Protein AF-A0A150QU60-F1 (afdb_monomer_lite)

Structure (mmCIF, N/CA/C/O backbone):
data_AF-A0A150QU60-F1
#
_entry.id   AF-A0A150QU60-F1
#
loop_
_atom_site.group_PDB
_atom_site.id
_atom_site.type_symbol
_atom_site.label_atom_id
_atom_site.label_alt_id
_atom_site.label_comp_id
_atom_site.label_asym_id
_atom_site.label_entity_id
_atom_site.label_seq_id
_atom_site.pdbx_PDB_ins_code
_atom_site.Cartn_x
_atom_site.Cartn_y
_atom_site.Cartn_z
_atom_site.occupancy
_atom_site.B_iso_or_equiv
_atom_site.auth_seq_id
_atom_site.auth_comp_id
_atom_site.auth_asym_id
_atom_site.auth_atom_id
_atom_site.pdbx_PDB_model_num
ATOM 1 N N . MET A 1 1 ? 24.282 68.460 -21.755 1.00 49.22 1 MET A N 1
ATOM 2 C CA . MET A 1 1 ? 23.067 67.804 -22.288 1.00 49.22 1 MET A CA 1
ATOM 3 C C . MET A 1 1 ? 23.494 66.932 -23.462 1.00 49.22 1 MET A C 1
ATOM 5 O O . MET A 1 1 ? 24.139 67.491 -24.337 1.00 49.22 1 MET A O 1
ATOM 9 N N . ALA A 1 2 ? 23.202 65.621 -23.405 1.00 44.28 2 ALA A N 1
ATOM 10 C CA . ALA A 1 2 ? 23.367 64.533 -24.405 1.00 44.28 2 ALA A CA 1
ATOM 11 C C . ALA A 1 2 ? 23.928 63.288 -23.673 1.00 44.28 2 ALA A C 1
ATOM 13 O O . ALA A 1 2 ? 25.090 63.296 -23.290 1.00 44.28 2 ALA A O 1
ATOM 14 N N . ASN A 1 3 ? 23.118 62.391 -23.112 1.00 40.31 3 ASN A N 1
ATOM 15 C CA . ASN A 1 3 ? 22.234 61.345 -23.658 1.00 40.31 3 ASN A CA 1
ATOM 16 C C . ASN A 1 3 ? 22.879 59.939 -23.625 1.00 40.31 3 ASN A C 1
ATOM 18 O O . ASN A 1 3 ? 23.836 59.681 -24.340 1.00 40.31 3 ASN A O 1
ATOM 22 N N . GLU A 1 4 ? 22.293 59.091 -22.768 1.00 49.12 4 GLU A N 1
ATOM 23 C CA . GLU A 1 4 ? 22.128 57.625 -22.816 1.00 49.12 4 GLU A CA 1
ATOM 24 C C . GLU A 1 4 ? 23.298 56.696 -23.199 1.00 49.12 4 GLU A C 1
ATOM 26 O O . GLU A 1 4 ? 23.707 56.640 -24.350 1.00 49.12 4 GLU A O 1
ATOM 31 N N . GLN A 1 5 ? 23.661 55.785 -22.279 1.00 50.34 5 GLN A N 1
ATOM 32 C CA . GLN A 1 5 ? 23.646 54.341 -22.567 1.00 50.34 5 GLN A CA 1
ATOM 33 C C . GLN A 1 5 ? 23.684 53.469 -21.295 1.00 50.34 5 GLN A C 1
ATOM 35 O O . GLN A 1 5 ? 24.647 53.404 -20.539 1.00 50.34 5 GLN A O 1
ATOM 40 N N . LYS A 1 6 ? 22.550 52.795 -21.113 1.00 54.84 6 LYS A N 1
ATOM 41 C CA . LYS A 1 6 ? 22.227 51.602 -20.324 1.00 54.84 6 LYS A CA 1
ATOM 42 C C . LYS A 1 6 ? 23.388 50.598 -20.190 1.00 54.84 6 LYS A C 1
ATOM 44 O O . LYS A 1 6 ? 23.980 50.240 -21.202 1.00 54.84 6 LYS A O 1
ATOM 49 N N . GLN A 1 7 ? 23.577 50.025 -18.997 1.00 45.94 7 GLN A N 1
ATOM 50 C CA . GLN A 1 7 ? 23.974 48.618 -18.815 1.00 45.94 7 GLN A CA 1
ATOM 51 C C . GLN A 1 7 ? 23.768 48.183 -17.356 1.00 45.94 7 GLN A C 1
ATOM 53 O O . GLN A 1 7 ? 24.454 48.634 -16.445 1.00 45.94 7 GLN A O 1
ATOM 58 N N . GLY A 1 8 ? 22.764 47.328 -17.144 1.00 44.59 8 GLY A N 1
ATOM 59 C CA . GLY A 1 8 ? 22.546 46.641 -15.879 1.00 44.59 8 GLY A CA 1
ATOM 60 C C . GLY A 1 8 ? 23.535 45.490 -15.731 1.00 44.59 8 GLY A C 1
ATOM 61 O O . GLY A 1 8 ? 23.692 44.689 -16.648 1.00 44.59 8 GLY A O 1
ATOM 62 N N . ALA A 1 9 ? 24.167 45.399 -14.566 1.00 46.81 9 ALA A N 1
ATOM 63 C CA . ALA A 1 9 ? 24.944 44.243 -14.138 1.00 46.81 9 ALA A CA 1
ATOM 64 C C . ALA A 1 9 ? 24.203 43.583 -12.970 1.00 46.81 9 ALA A C 1
ATOM 66 O O . ALA A 1 9 ? 24.501 43.804 -11.801 1.00 46.81 9 ALA A O 1
ATOM 67 N N . GLY A 1 10 ? 23.164 42.826 -13.313 1.00 48.66 10 GLY A N 1
ATOM 68 C CA . GLY A 1 10 ? 22.400 41.989 -12.396 1.00 48.66 10 GLY A CA 1
ATOM 69 C C . GLY A 1 10 ? 22.269 40.598 -12.998 1.00 48.66 10 GLY A C 1
ATOM 70 O O . GLY A 1 10 ? 21.231 40.273 -13.552 1.00 48.66 10 GLY A O 1
ATOM 71 N N . THR A 1 11 ? 23.342 39.813 -12.948 1.00 44.06 11 THR A N 1
ATOM 72 C CA . THR A 1 11 ? 23.409 38.400 -13.370 1.00 44.06 11 THR A CA 1
ATOM 73 C C . THR A 1 11 ? 24.782 37.896 -12.914 1.00 44.06 11 THR A C 1
ATOM 75 O O . THR A 1 11 ? 25.770 38.555 -13.201 1.00 44.06 11 THR A O 1
ATOM 78 N N . GLN A 1 12 ? 24.974 36.801 -12.186 1.00 52.47 12 GLN A N 1
ATOM 79 C CA . GLN A 1 12 ? 24.166 35.605 -11.990 1.00 52.47 12 GLN A CA 1
ATOM 80 C C . GLN A 1 12 ? 24.559 34.981 -10.646 1.00 52.47 12 GLN A C 1
ATOM 82 O O . GLN A 1 12 ? 25.727 34.668 -10.422 1.00 52.47 12 GLN A O 1
ATOM 87 N N . GLY A 1 13 ? 23.572 34.740 -9.782 1.00 46.16 13 GLY A N 1
ATOM 88 C CA . GLY A 1 13 ? 23.679 33.672 -8.798 1.00 46.16 13 GLY A CA 1
ATOM 89 C C . GLY A 1 13 ? 23.766 32.356 -9.561 1.00 46.16 13 GLY A C 1
ATOM 90 O O . GLY A 1 13 ? 22.836 31.982 -10.274 1.00 46.16 13 GLY A O 1
ATOM 91 N N . GLN A 1 14 ? 24.905 31.683 -9.459 1.00 54.31 14 GLN A N 1
ATOM 92 C CA . GLN A 1 14 ? 25.109 30.364 -10.031 1.00 54.31 14 GLN A CA 1
ATOM 93 C C . GLN A 1 14 ? 24.375 29.343 -9.151 1.00 54.31 14 GLN A C 1
ATOM 95 O O . GLN A 1 14 ? 24.970 28.652 -8.332 1.00 54.31 14 GLN A O 1
ATOM 100 N N . GLN A 1 15 ? 23.049 29.275 -9.289 1.00 54.09 15 GLN A N 1
ATOM 101 C CA . GLN A 1 15 ? 22.296 28.091 -8.887 1.00 54.09 15 GLN A CA 1
ATOM 102 C C . GLN A 1 15 ? 22.599 27.010 -9.921 1.00 54.09 15 GLN A C 1
ATOM 104 O O . GLN A 1 15 ? 21.942 26.897 -10.956 1.00 54.09 15 GLN A O 1
ATOM 109 N N . GLY A 1 16 ? 23.660 26.250 -9.644 1.00 48.31 16 GLY A N 1
ATOM 110 C CA . GLY A 1 16 ? 23.913 24.960 -10.263 1.00 48.31 16 GLY A CA 1
ATOM 111 C C . GLY A 1 16 ? 22.716 24.062 -9.988 1.00 48.31 16 GLY A C 1
ATOM 112 O O . GLY A 1 16 ? 22.588 23.478 -8.916 1.00 48.31 16 GLY A O 1
ATOM 113 N N . ARG A 1 17 ? 21.809 24.050 -10.962 1.00 52.84 17 ARG A N 1
ATOM 114 C CA . ARG A 1 17 ? 20.717 23.108 -11.161 1.00 52.84 17 ARG A CA 1
ATOM 115 C C . ARG A 1 17 ? 21.171 21.728 -10.697 1.00 52.84 17 ARG A C 1
ATOM 117 O O . ARG A 1 17 ? 22.103 21.168 -11.265 1.00 52.84 17 ARG A O 1
ATOM 124 N N . SER A 1 18 ? 20.524 21.201 -9.663 1.00 52.47 18 SER A N 1
ATOM 125 C CA . SER A 1 18 ? 20.649 19.796 -9.308 1.00 52.47 18 SER A CA 1
ATOM 126 C C . SER A 1 18 ? 20.223 18.990 -10.532 1.00 52.47 18 SER A C 1
ATOM 128 O O . SER A 1 18 ? 19.036 18.903 -10.848 1.00 52.47 18 SER A O 1
ATOM 130 N N . GLU A 1 19 ? 21.201 18.474 -11.270 1.00 52.56 19 GLU A N 1
ATOM 131 C CA . GLU A 1 19 ? 21.010 17.434 -12.270 1.00 52.56 19 GLU A CA 1
ATOM 132 C C . GLU A 1 19 ? 20.431 16.244 -11.507 1.00 52.56 19 GLU A C 1
ATOM 134 O O . GLU A 1 19 ? 21.147 15.493 -10.843 1.00 52.56 19 GLU A O 1
ATOM 139 N N . SER A 1 20 ? 19.102 16.133 -11.494 1.00 51.25 20 SER A N 1
ATOM 140 C CA . SER A 1 20 ? 18.438 14.958 -10.958 1.00 51.25 20 SER A CA 1
ATOM 141 C C . SER A 1 20 ? 18.803 13.814 -11.895 1.00 51.25 20 SER A C 1
ATOM 143 O O . SER A 1 20 ? 18.209 13.644 -12.957 1.00 51.25 20 SER A O 1
ATOM 145 N N . SER A 1 21 ? 19.857 13.093 -11.520 1.00 52.50 21 SER A N 1
ATOM 146 C CA . SER A 1 21 ? 20.341 11.850 -12.115 1.00 52.5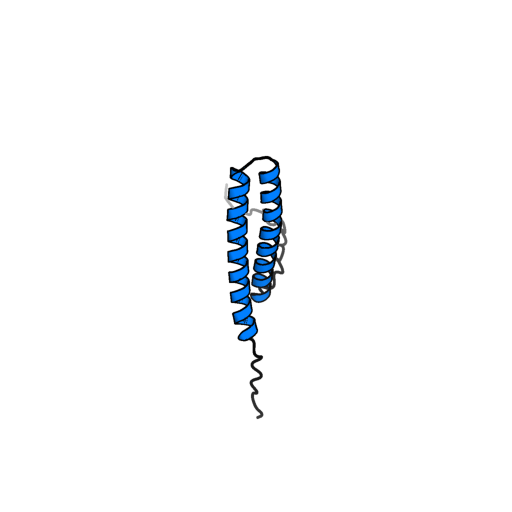0 21 SER A CA 1
ATOM 147 C C . SER A 1 21 ? 19.302 10.739 -11.908 1.00 52.50 21 SER A C 1
ATOM 149 O O . SER A 1 21 ? 19.571 9.704 -11.301 1.00 52.50 21 SER A O 1
ATOM 151 N N . VAL A 1 22 ? 18.077 10.954 -12.375 1.00 63.03 22 VAL A N 1
ATOM 152 C CA . VAL A 1 22 ? 17.085 9.898 -12.509 1.00 63.03 22 VAL A CA 1
ATOM 153 C C . VAL A 1 22 ? 17.271 9.374 -13.916 1.00 63.03 22 VAL A C 1
ATOM 155 O O . VAL A 1 22 ? 16.770 9.955 -14.876 1.00 63.03 22 VAL A O 1
ATOM 158 N N . VAL A 1 23 ? 18.046 8.298 -14.049 1.00 62.22 23 VAL A N 1
ATOM 159 C CA . VAL A 1 23 ? 18.043 7.517 -15.286 1.00 62.22 23 VAL A CA 1
ATOM 160 C C . VAL A 1 23 ? 16.598 7.042 -15.476 1.00 62.22 23 VAL A C 1
ATOM 162 O O . VAL A 1 23 ? 16.088 6.333 -14.607 1.00 62.22 23 VAL A O 1
ATOM 165 N N . PRO A 1 24 ? 15.892 7.466 -16.539 1.00 71.19 24 PRO A N 1
ATOM 166 C CA . PRO A 1 24 ? 14.497 7.104 -16.716 1.00 71.19 24 PRO A CA 1
ATOM 167 C C . PRO A 1 24 ? 14.408 5.631 -17.125 1.00 71.19 24 PRO A C 1
ATOM 169 O O . PRO A 1 24 ? 14.469 5.297 -18.307 1.00 71.19 24 PRO A O 1
ATOM 172 N N . ASP A 1 25 ? 14.248 4.750 -16.142 1.00 86.31 25 ASP A N 1
ATOM 173 C CA . ASP A 1 25 ? 14.039 3.319 -16.343 1.00 86.31 25 ASP A CA 1
ATOM 174 C C . ASP A 1 25 ? 12.571 2.967 -16.061 1.00 86.31 25 ASP A C 1
ATOM 176 O O . ASP A 1 25 ? 12.037 3.175 -14.971 1.00 86.31 25 ASP A O 1
ATOM 180 N N . LYS A 1 26 ? 11.880 2.474 -17.093 1.00 86.94 26 LYS A N 1
ATOM 181 C CA . LYS A 1 26 ? 10.438 2.194 -17.041 1.00 86.94 26 LYS A CA 1
ATOM 182 C C . LYS A 1 26 ? 10.114 0.993 -16.153 1.00 86.94 26 LYS A C 1
ATOM 184 O O . LYS A 1 26 ? 9.035 0.977 -15.560 1.00 86.94 26 LYS A O 1
ATOM 189 N N . ASP A 1 27 ? 11.013 0.018 -16.086 1.00 89.06 27 ASP A N 1
ATOM 190 C CA . ASP A 1 27 ? 10.838 -1.180 -15.272 1.00 89.06 27 ASP A CA 1
ATOM 191 C C . ASP A 1 27 ? 11.114 -0.839 -13.811 1.00 89.06 27 ASP A C 1
ATOM 193 O O . ASP A 1 27 ? 10.284 -1.137 -12.952 1.00 89.06 27 ASP A O 1
ATOM 197 N N . TYR A 1 28 ? 12.186 -0.087 -13.547 1.00 91.38 28 TYR A N 1
ATOM 198 C CA . TYR A 1 28 ? 12.451 0.504 -12.236 1.00 91.38 28 TYR A CA 1
ATOM 199 C C . TYR A 1 28 ? 11.254 1.319 -11.739 1.00 91.38 28 TYR A C 1
ATOM 201 O O . TYR A 1 28 ? 10.765 1.086 -10.638 1.00 91.38 28 TYR A O 1
ATOM 209 N N . ASN A 1 29 ? 10.718 2.223 -12.565 1.00 92.12 29 ASN A N 1
ATOM 210 C CA . ASN A 1 29 ? 9.576 3.056 -12.186 1.00 92.12 29 ASN A CA 1
ATOM 211 C C . ASN A 1 29 ? 8.346 2.218 -11.803 1.00 92.12 29 ASN A C 1
ATOM 213 O O . ASN A 1 29 ? 7.644 2.552 -10.850 1.00 92.12 29 ASN A O 1
ATOM 217 N N . LEU A 1 30 ? 8.080 1.120 -12.515 1.00 94.12 30 LEU A N 1
ATOM 218 C CA . LEU A 1 30 ? 6.959 0.234 -12.198 1.00 94.12 30 LEU A CA 1
ATOM 219 C C . LEU A 1 30 ? 7.198 -0.607 -10.945 1.00 94.12 30 LEU A C 1
ATOM 221 O O . LEU A 1 30 ? 6.255 -0.817 -10.183 1.00 94.12 30 LEU A O 1
ATOM 225 N N . VAL A 1 31 ? 8.431 -1.063 -10.713 1.00 95.00 31 VAL A N 1
ATOM 226 C CA . VAL A 1 31 ? 8.810 -1.736 -9.463 1.00 95.00 31 VAL A CA 1
ATOM 227 C C . VAL A 1 31 ? 8.651 -0.781 -8.283 1.00 95.00 31 VAL A C 1
ATOM 229 O O . VAL A 1 31 ? 8.076 -1.171 -7.270 1.00 95.00 31 VAL A O 1
ATOM 232 N N . SER A 1 32 ? 9.065 0.478 -8.429 1.00 95.81 32 SER A N 1
ATOM 233 C CA . SER A 1 32 ? 8.893 1.507 -7.400 1.00 95.81 32 SER A CA 1
ATOM 234 C C . SER A 1 32 ? 7.417 1.762 -7.092 1.00 95.81 32 SER A C 1
ATOM 236 O O . SER A 1 32 ? 7.034 1.781 -5.925 1.00 95.81 32 SER A O 1
ATOM 238 N N . VAL A 1 33 ? 6.560 1.881 -8.114 1.00 96.88 33 VAL A N 1
ATOM 239 C CA . VAL A 1 33 ? 5.104 2.017 -7.914 1.00 96.88 33 VAL A CA 1
ATOM 240 C C . VAL A 1 33 ? 4.526 0.795 -7.197 1.00 96.88 33 VAL A C 1
ATOM 242 O O . VAL A 1 33 ? 3.780 0.959 -6.235 1.00 96.88 33 VAL A O 1
ATOM 245 N N . LEU A 1 34 ? 4.883 -0.420 -7.626 1.00 97.62 34 LEU A N 1
ATOM 246 C CA . LEU A 1 34 ? 4.433 -1.656 -6.979 1.00 97.62 34 LEU A CA 1
ATOM 247 C C . LEU A 1 34 ? 4.848 -1.702 -5.502 1.00 97.62 34 LEU A C 1
ATOM 249 O O . LEU A 1 34 ? 4.027 -2.020 -4.644 1.00 97.62 34 LEU A O 1
ATOM 253 N N . TYR A 1 35 ? 6.106 -1.372 -5.212 1.00 97.50 35 TYR A N 1
ATOM 254 C CA . TYR A 1 35 ? 6.643 -1.346 -3.857 1.00 97.50 35 TYR A CA 1
ATOM 255 C C . TYR A 1 35 ? 5.879 -0.362 -2.966 1.00 97.50 35 TYR A C 1
ATOM 257 O O . TYR A 1 35 ? 5.391 -0.747 -1.904 1.00 97.50 35 TYR A O 1
ATOM 265 N N . HIS A 1 36 ? 5.729 0.890 -3.409 1.00 98.06 36 HIS A N 1
ATOM 266 C CA . HIS A 1 36 ? 5.049 1.916 -2.621 1.00 98.06 36 HIS A CA 1
ATOM 267 C C . HIS A 1 36 ? 3.575 1.592 -2.388 1.00 98.06 36 HIS A C 1
ATOM 269 O O . HIS A 1 36 ? 3.091 1.814 -1.280 1.00 98.06 36 HIS A O 1
ATOM 275 N N . ALA A 1 37 ? 2.897 1.005 -3.375 1.00 98.12 37 ALA A N 1
ATOM 276 C CA . ALA A 1 37 ? 1.506 0.607 -3.221 1.00 98.12 37 ALA A CA 1
ATOM 277 C C . ALA A 1 37 ? 1.336 -0.503 -2.173 1.00 98.12 37 ALA A C 1
ATOM 279 O O . ALA A 1 37 ? 0.495 -0.414 -1.278 1.00 98.12 37 ALA A O 1
ATOM 280 N N . LEU A 1 38 ? 2.187 -1.534 -2.209 1.00 98.38 38 LEU A N 1
ATOM 281 C CA . LEU A 1 38 ? 2.153 -2.603 -1.207 1.00 98.38 38 LEU A CA 1
ATOM 282 C C . LEU A 1 38 ? 2.516 -2.095 0.196 1.00 98.38 38 LEU A C 1
ATOM 284 O O . LEU A 1 38 ? 1.836 -2.444 1.161 1.00 98.38 38 LEU A O 1
ATOM 288 N N . GLN A 1 39 ? 3.526 -1.227 0.304 1.00 98.44 39 GLN A N 1
ATOM 289 C CA . GLN A 1 39 ? 3.912 -0.601 1.572 1.00 98.44 39 GLN A CA 1
ATOM 290 C C . GLN A 1 39 ? 2.778 0.276 2.137 1.00 98.44 39 GLN A C 1
ATOM 292 O O . GLN A 1 39 ? 2.510 0.257 3.341 1.00 98.44 39 GLN A O 1
ATOM 297 N N . GLY A 1 40 ? 2.087 1.028 1.274 1.00 98.12 40 GLY A N 1
ATOM 298 C CA . GLY A 1 40 ? 0.906 1.811 1.635 1.00 98.12 40 GLY A CA 1
ATOM 299 C C . GLY A 1 40 ? -0.221 0.919 2.151 1.00 98.12 40 GLY A C 1
ATOM 300 O O . GLY A 1 40 ? -0.723 1.138 3.250 1.00 98.12 40 GLY A O 1
ATOM 301 N N . ALA A 1 41 ? -0.553 -0.152 1.425 1.00 98.31 41 ALA A N 1
ATOM 302 C CA . ALA A 1 41 ? -1.598 -1.096 1.820 1.00 98.31 41 ALA A CA 1
ATOM 303 C C . ALA A 1 41 ? -1.327 -1.793 3.169 1.00 98.31 41 ALA A C 1
ATOM 305 O O . ALA A 1 41 ? -2.268 -2.059 3.925 1.00 98.31 41 ALA A O 1
ATOM 306 N N . GLU A 1 42 ? -0.064 -2.099 3.478 1.00 98.19 42 GLU A N 1
ATOM 307 C CA . GLU A 1 42 ? 0.353 -2.617 4.787 1.00 98.19 42 GLU A CA 1
ATOM 308 C C . GLU A 1 42 ? 0.178 -1.559 5.882 1.00 98.19 42 GLU A C 1
ATOM 310 O O . GLU A 1 42 ? -0.467 -1.814 6.899 1.00 98.19 42 GLU A O 1
ATOM 315 N N . THR A 1 43 ? 0.660 -0.341 5.633 1.00 98.38 43 THR A N 1
ATOM 316 C CA . THR A 1 43 ? 0.542 0.787 6.568 1.00 98.38 43 THR A CA 1
ATOM 317 C C . THR A 1 43 ? -0.922 1.099 6.892 1.00 98.38 43 THR A C 1
ATOM 319 O O . THR A 1 43 ? -1.301 1.239 8.054 1.00 98.38 43 THR A O 1
ATOM 322 N N . TYR A 1 44 ? -1.785 1.145 5.879 1.00 98.31 44 TYR A N 1
ATOM 323 C CA . TYR A 1 44 ? -3.205 1.438 6.063 1.00 98.31 44 TYR A CA 1
ATOM 324 C C . TYR A 1 44 ? -3.945 0.310 6.780 1.00 98.31 44 TYR A C 1
ATOM 326 O O . TYR A 1 44 ? -4.908 0.580 7.492 1.00 98.31 44 TYR A O 1
ATOM 334 N N . ALA A 1 45 ? -3.484 -0.943 6.680 1.00 98.06 45 ALA A N 1
ATOM 335 C CA . ALA A 1 45 ? -4.041 -2.030 7.483 1.00 98.06 45 ALA A CA 1
ATOM 336 C C . ALA A 1 45 ? -3.848 -1.776 8.986 1.00 98.06 45 ALA A C 1
ATOM 338 O O . ALA A 1 45 ? -4.771 -2.012 9.767 1.00 98.06 45 ALA A O 1
ATOM 339 N N . GLN A 1 46 ? -2.687 -1.245 9.381 1.00 98.38 46 GLN A N 1
ATOM 340 C CA . GLN A 1 46 ? -2.428 -0.853 10.765 1.00 98.38 46 GLN A CA 1
ATOM 341 C C . GLN A 1 46 ? -3.354 0.292 11.197 1.00 98.38 46 GLN A C 1
ATOM 343 O O . GLN A 1 46 ? -3.955 0.232 12.268 1.00 98.38 46 GLN A O 1
ATOM 348 N N . TYR A 1 47 ? -3.551 1.294 10.336 1.00 98.44 47 TYR A N 1
ATOM 349 C CA . TYR A 1 47 ? -4.438 2.423 10.638 1.00 98.44 47 TYR A CA 1
ATOM 350 C C . TYR A 1 47 ? -5.905 2.004 10.774 1.00 98.44 47 TYR A C 1
ATOM 352 O O . TYR A 1 47 ? -6.593 2.495 11.667 1.00 98.44 47 TYR A O 1
ATOM 360 N N . VAL A 1 48 ? -6.375 1.047 9.964 1.00 98.50 48 VAL A N 1
ATOM 361 C CA . VAL A 1 48 ? -7.704 0.435 10.138 1.00 98.50 48 VAL A CA 1
ATOM 362 C C . VAL A 1 48 ? -7.828 -0.192 11.527 1.00 98.50 48 VAL A C 1
ATOM 364 O O . VAL A 1 48 ? -8.812 0.058 12.222 1.00 98.50 48 VAL A O 1
ATOM 367 N N . GLN A 1 49 ? -6.838 -0.984 11.952 1.00 98.38 49 GLN A N 1
ATOM 368 C CA . GLN A 1 49 ? -6.865 -1.623 13.272 1.00 98.38 49 GLN A CA 1
ATOM 369 C C . GLN A 1 49 ? -6.884 -0.594 14.403 1.00 98.38 49 GLN A C 1
ATOM 371 O O . GLN A 1 49 ? -7.601 -0.771 15.388 1.00 98.38 49 GLN A O 1
ATOM 376 N N . ASP A 1 50 ? -6.110 0.479 14.279 1.00 98.50 50 ASP A N 1
ATOM 377 C CA . ASP A 1 50 ? -6.027 1.498 15.320 1.00 98.50 50 ASP A CA 1
ATOM 378 C C . ASP A 1 50 ? -7.295 2.360 15.388 1.00 98.50 50 ASP A C 1
ATOM 380 O O . ASP A 1 50 ? -7.741 2.671 16.494 1.00 98.50 50 ASP A O 1
ATOM 384 N N . ALA A 1 51 ? -7.932 2.657 14.252 1.00 98.38 51 ALA A N 1
ATOM 385 C CA . ALA A 1 51 ? -9.240 3.314 14.203 1.00 98.38 51 ALA A CA 1
ATOM 386 C C . ALA A 1 51 ? -10.343 2.435 14.824 1.00 98.38 51 ALA A C 1
ATOM 388 O O . ALA A 1 51 ? -11.124 2.902 15.652 1.00 98.38 51 ALA A O 1
ATOM 389 N N . GLN A 1 52 ? -10.345 1.129 14.526 1.00 97.94 52 GLN A N 1
ATOM 390 C CA . GLN A 1 52 ? -11.279 0.170 15.130 1.00 97.94 52 GLN A CA 1
ATOM 391 C C . GLN A 1 52 ? -11.133 0.091 16.656 1.00 97.94 52 GLN A C 1
ATOM 393 O O . GLN A 1 52 ? -12.139 0.085 17.362 1.00 97.94 52 GLN A O 1
ATOM 398 N N . LYS A 1 53 ? -9.898 0.076 17.180 1.00 98.38 53 LYS A N 1
ATOM 399 C CA . LYS A 1 53 ? -9.639 0.092 18.635 1.00 98.38 53 LYS A CA 1
ATOM 400 C C . LYS A 1 53 ? -10.147 1.368 19.309 1.00 98.38 53 LYS A C 1
ATOM 402 O O . LYS A 1 53 ? -10.526 1.324 20.474 1.00 98.38 53 LYS A O 1
ATOM 407 N N . GLN A 1 54 ? -10.136 2.485 18.587 1.00 98.12 54 GLN A N 1
ATOM 408 C CA . GLN A 1 54 ? -10.616 3.782 19.067 1.00 98.12 54 GLN A CA 1
ATOM 409 C C . GLN A 1 54 ? -12.133 3.960 18.896 1.00 98.12 54 GLN A C 1
ATOM 411 O O . GLN A 1 54 ? -12.686 4.936 19.394 1.00 98.12 54 GLN A O 1
ATOM 416 N N . GLY A 1 55 ? -12.815 3.023 18.228 1.00 98.00 55 GLY A N 1
ATOM 417 C CA . GLY A 1 55 ? -14.239 3.135 17.910 1.00 98.00 55 GLY A CA 1
ATOM 418 C C . GLY A 1 55 ? -14.546 4.135 16.791 1.00 98.00 55 GLY A C 1
ATOM 419 O O . GLY A 1 55 ? -15.708 4.484 16.599 1.00 98.00 55 GLY A O 1
ATOM 420 N N . ASP A 1 56 ? -13.531 4.584 16.047 1.00 98.44 56 ASP A N 1
ATOM 421 C CA . ASP A 1 56 ? -13.690 5.506 14.925 1.00 98.44 56 ASP A CA 1
ATOM 422 C C . ASP A 1 56 ? -13.987 4.726 13.639 1.00 98.44 56 ASP A C 1
ATOM 424 O O . ASP A 1 56 ? -13.104 4.229 12.932 1.00 98.44 56 ASP A O 1
ATOM 428 N N . GLN A 1 57 ? -15.279 4.562 13.369 1.00 98.00 57 GLN A N 1
ATOM 429 C CA . GLN A 1 57 ? -15.757 3.752 12.256 1.00 98.00 57 GLN A CA 1
ATOM 430 C C . GLN A 1 57 ? -15.627 4.466 10.901 1.00 98.00 57 GLN A C 1
ATOM 432 O O . GLN A 1 57 ? -15.499 3.800 9.870 1.00 98.00 57 GLN A O 1
ATOM 437 N N . GLU A 1 58 ? -15.619 5.801 10.900 1.00 98.44 58 GLU A N 1
ATOM 438 C CA . GLU A 1 58 ? -15.422 6.617 9.700 1.00 98.44 58 GLU A CA 1
ATOM 439 C C . GLU A 1 58 ? -13.987 6.455 9.193 1.00 98.44 58 GLU A C 1
ATOM 441 O O . GLU A 1 58 ? -13.781 6.058 8.042 1.00 98.44 58 GLU A O 1
ATOM 446 N N . LEU A 1 59 ? -12.996 6.625 10.074 1.00 98.38 59 LEU A N 1
ATOM 447 C CA . LEU A 1 59 ? -11.591 6.426 9.719 1.00 98.38 59 LEU A CA 1
ATOM 448 C C . LEU A 1 59 ? -11.283 4.973 9.353 1.00 98.38 59 LEU A C 1
ATOM 450 O O . LEU A 1 59 ? -10.566 4.725 8.383 1.00 98.38 59 LEU A O 1
ATOM 454 N N . ALA A 1 60 ? -11.851 3.999 10.072 1.00 98.62 60 ALA A N 1
ATOM 455 C CA . ALA A 1 60 ? -11.671 2.588 9.733 1.00 98.62 60 ALA A CA 1
ATOM 456 C C . ALA A 1 60 ? -12.185 2.263 8.318 1.00 98.62 60 ALA A C 1
ATOM 458 O O . ALA A 1 60 ? -11.560 1.479 7.599 1.00 98.62 60 ALA A O 1
ATOM 459 N N . THR A 1 61 ? -13.299 2.878 7.912 1.00 98.56 61 THR A N 1
ATOM 460 C CA . THR A 1 61 ? -13.860 2.718 6.564 1.00 98.56 61 THR A CA 1
ATOM 461 C C . THR A 1 61 ? -12.964 3.388 5.530 1.00 98.56 61 THR A C 1
ATOM 463 O O . THR A 1 61 ? -12.523 2.722 4.594 1.00 98.56 61 THR A O 1
ATOM 466 N N . PHE A 1 62 ? -12.604 4.653 5.749 1.00 98.56 62 PHE A N 1
ATOM 467 C CA . PHE A 1 62 ? -11.741 5.415 4.848 1.00 98.56 62 PHE A CA 1
ATOM 468 C C . PHE A 1 62 ? -10.389 4.724 4.608 1.00 98.56 62 PHE A C 1
ATOM 470 O O . PHE A 1 62 ? -10.003 4.484 3.465 1.00 98.56 62 PHE A O 1
ATOM 477 N N . PHE A 1 63 ? -9.680 4.314 5.665 1.00 98.50 63 PHE A N 1
ATOM 478 C CA . PHE A 1 63 ? -8.403 3.606 5.511 1.00 98.50 63 PHE A CA 1
ATOM 479 C C . PHE A 1 63 ? -8.570 2.247 4.824 1.00 98.50 63 PHE A C 1
ATOM 481 O O . PHE A 1 63 ? -7.686 1.813 4.082 1.00 98.50 63 PHE A O 1
ATOM 488 N N . GLY A 1 64 ? -9.708 1.580 5.033 1.00 98.44 64 GLY A N 1
ATOM 489 C CA . GLY A 1 64 ? -10.057 0.348 4.333 1.00 98.44 64 GLY A CA 1
ATOM 490 C C . GLY A 1 64 ? -10.228 0.557 2.827 1.00 98.44 64 GLY A C 1
ATOM 491 O O . GLY A 1 64 ? -9.722 -0.247 2.040 1.00 98.44 64 GLY A O 1
ATOM 492 N N . GLU A 1 65 ? -10.893 1.638 2.424 1.00 98.50 65 GLU A N 1
ATOM 493 C CA . GLU A 1 65 ? -11.080 2.019 1.021 1.00 98.50 65 GLU A CA 1
ATOM 494 C C . GLU A 1 65 ? -9.743 2.346 0.352 1.00 98.50 65 GLU A C 1
ATOM 496 O O . GLU A 1 65 ? -9.392 1.709 -0.644 1.00 98.50 65 GLU A O 1
ATOM 501 N N . VAL A 1 66 ? -8.945 3.235 0.953 1.00 98.00 66 VAL A N 1
ATOM 502 C CA . VAL A 1 66 ? -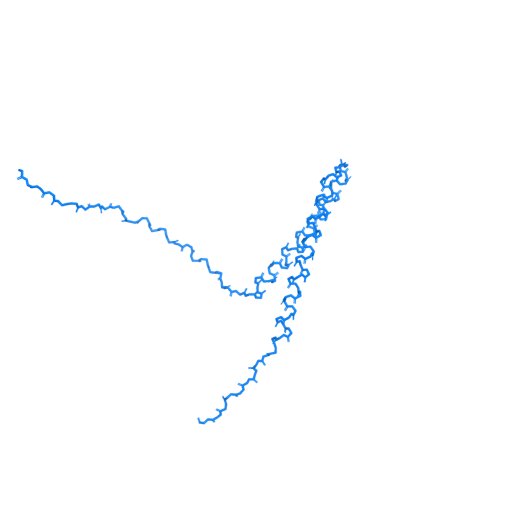7.625 3.618 0.421 1.00 98.00 66 VAL A CA 1
ATOM 503 C C . VAL A 1 66 ? -6.704 2.396 0.320 1.00 98.00 66 VAL A C 1
ATOM 505 O O . VAL A 1 66 ? -6.038 2.187 -0.694 1.00 98.00 66 VAL A O 1
ATOM 508 N N . ARG A 1 67 ? -6.724 1.499 1.315 1.00 98.12 67 ARG A 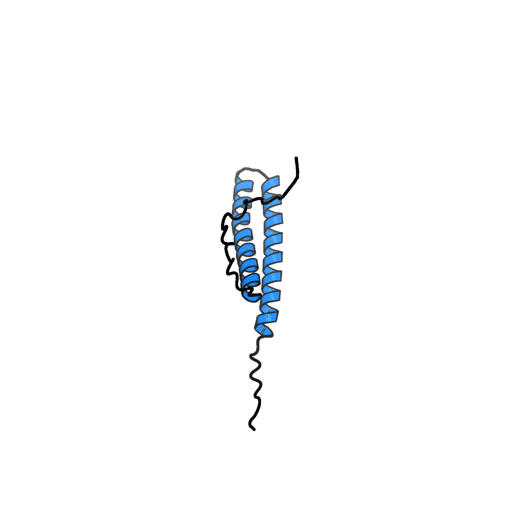N 1
ATOM 509 C CA . ARG A 1 67 ? -5.991 0.225 1.249 1.00 98.12 67 ARG A CA 1
ATOM 510 C C . ARG A 1 67 ? -6.404 -0.627 0.049 1.00 98.12 67 ARG A C 1
ATOM 512 O O . ARG A 1 67 ? -5.548 -1.252 -0.577 1.00 98.12 67 ARG A O 1
ATOM 519 N N . GLN A 1 68 ? -7.697 -0.714 -0.261 1.00 98.44 68 GLN A N 1
ATOM 520 C CA . GLN A 1 68 ? -8.150 -1.474 -1.429 1.00 98.44 68 GLN A CA 1
ATOM 521 C C . GLN A 1 68 ? -7.683 -0.838 -2.739 1.00 98.44 68 GLN A C 1
ATOM 523 O O . GLN A 1 68 ? -7.355 -1.566 -3.677 1.00 98.44 68 GLN A O 1
ATOM 528 N N . GLU A 1 69 ? -7.649 0.489 -2.821 1.00 98.31 69 GLU A N 1
ATOM 529 C CA . GLU A 1 69 ? -7.127 1.198 -3.990 1.00 98.31 69 GLU A CA 1
ATOM 530 C C . GLU A 1 69 ? -5.642 0.906 -4.215 1.00 98.31 69 GLU A C 1
ATOM 532 O O . GLU A 1 69 ? -5.266 0.542 -5.332 1.00 98.31 69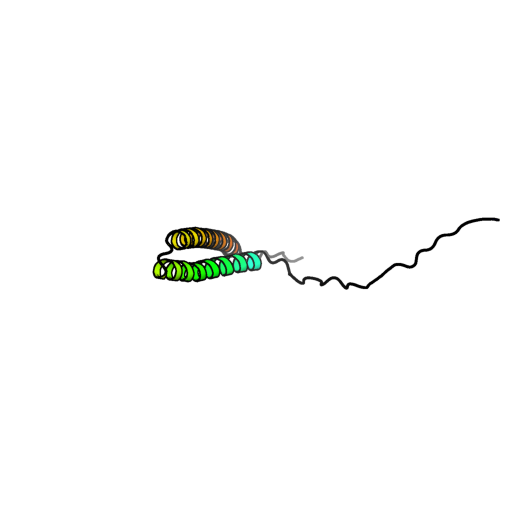 GLU A O 1
ATOM 537 N N . GLU A 1 70 ? -4.829 0.932 -3.157 1.00 98.00 70 GLU A N 1
ATOM 538 C CA . GLU A 1 70 ? -3.409 0.569 -3.235 1.00 98.00 70 GLU A CA 1
ATOM 539 C C . GLU A 1 70 ? -3.200 -0.875 -3.709 1.00 98.00 70 GLU A C 1
ATOM 541 O O . GLU A 1 70 ? -2.366 -1.147 -4.574 1.00 98.00 70 GLU A O 1
ATOM 546 N N . LEU A 1 71 ? -4.010 -1.823 -3.228 1.00 98.38 71 LEU A N 1
ATOM 547 C CA . LEU A 1 71 ? -3.938 -3.214 -3.693 1.00 98.38 71 LEU A CA 1
ATOM 548 C C . LEU A 1 71 ? -4.303 -3.350 -5.180 1.00 98.38 71 LEU A C 1
ATOM 550 O O . LEU A 1 71 ? -3.654 -4.103 -5.911 1.00 98.38 71 LEU A O 1
ATOM 554 N N . ARG A 1 72 ? -5.307 -2.605 -5.660 1.00 98.44 72 ARG A N 1
ATOM 555 C CA . ARG A 1 72 ? -5.654 -2.572 -7.094 1.00 98.44 72 ARG A CA 1
ATOM 556 C C . ARG A 1 72 ? -4.521 -1.962 -7.921 1.00 98.44 72 ARG A C 1
ATOM 558 O O . ARG A 1 72 ? -4.223 -2.461 -9.010 1.00 98.44 72 ARG A O 1
ATOM 565 N N . LEU A 1 73 ? -3.883 -0.907 -7.413 1.00 97.75 73 LEU A N 1
ATOM 566 C CA . LEU A 1 73 ? -2.731 -0.276 -8.051 1.00 97.75 73 LEU A CA 1
ATOM 567 C C . LEU A 1 73 ? -1.546 -1.248 -8.139 1.00 97.75 73 LEU A C 1
ATOM 569 O O . LEU A 1 73 ? -0.962 -1.395 -9.217 1.00 97.75 73 LEU A O 1
ATOM 573 N N . ALA A 1 74 ? -1.249 -1.960 -7.051 1.00 97.94 74 ALA A N 1
ATOM 574 C CA . ALA A 1 74 ? -0.206 -2.977 -6.992 1.00 97.94 74 ALA A CA 1
ATOM 575 C C . ALA A 1 74 ? -0.439 -4.095 -8.020 1.00 97.94 74 ALA A C 1
ATOM 577 O O . ALA A 1 74 ? 0.455 -4.407 -8.809 1.00 97.94 74 ALA A O 1
ATOM 578 N N . GLU A 1 75 ? -1.651 -4.652 -8.099 1.00 98.00 75 GLU A N 1
ATOM 579 C CA . GLU A 1 75 ? -1.966 -5.692 -9.089 1.00 98.00 75 GLU A CA 1
ATOM 580 C C . GLU A 1 75 ? -1.829 -5.183 -10.531 1.00 98.00 75 GLU A C 1
ATOM 582 O O . GLU A 1 75 ? -1.273 -5.869 -11.396 1.00 98.00 75 GLU A O 1
ATOM 587 N N . ARG A 1 76 ? -2.235 -3.937 -10.803 1.00 97.50 76 ARG A N 1
ATOM 588 C CA . ARG A 1 76 ? -2.043 -3.321 -12.123 1.00 97.50 76 ARG A CA 1
ATOM 589 C C . ARG A 1 76 ? -0.561 -3.143 -12.462 1.00 97.50 76 ARG A C 1
ATOM 591 O O . ARG A 1 76 ? -0.161 -3.451 -13.588 1.00 97.50 76 ARG A O 1
ATOM 598 N N . ALA A 1 77 ? 0.252 -2.671 -11.517 1.00 96.00 77 ALA A N 1
ATOM 599 C CA . ALA A 1 77 ? 1.695 -2.513 -11.700 1.00 96.00 77 ALA A CA 1
ATOM 600 C C . ALA A 1 77 ? 2.381 -3.867 -11.950 1.00 96.00 77 ALA A C 1
ATOM 602 O O . ALA A 1 77 ? 3.161 -4.006 -12.894 1.00 96.00 77 ALA A O 1
ATOM 603 N N . LYS A 1 78 ? 2.012 -4.894 -11.180 1.00 95.25 78 LYS A N 1
ATOM 604 C CA . LYS A 1 78 ? 2.496 -6.271 -11.333 1.00 95.25 78 LYS A CA 1
ATOM 605 C C . LYS A 1 78 ? 2.139 -6.867 -12.694 1.00 95.25 78 LYS A C 1
ATOM 607 O O . LYS A 1 78 ? 3.001 -7.455 -13.344 1.00 95.25 78 LYS A O 1
ATOM 612 N N . HIS A 1 79 ? 0.908 -6.680 -13.165 1.00 95.50 79 HIS A N 1
ATOM 613 C CA . HIS A 1 79 ? 0.495 -7.132 -14.495 1.00 95.50 79 HIS A CA 1
ATOM 614 C C . HIS A 1 79 ? 1.308 -6.452 -15.610 1.00 95.50 79 HIS A C 1
ATOM 616 O O . HIS A 1 79 ? 1.799 -7.117 -16.524 1.00 95.50 79 HIS A O 1
ATOM 622 N N . LEU A 1 80 ? 1.519 -5.137 -15.504 1.00 94.88 80 LEU A N 1
ATOM 623 C CA . LEU A 1 80 ? 2.339 -4.361 -16.438 1.00 94.88 80 LEU A CA 1
ATOM 624 C C . LEU A 1 80 ? 3.813 -4.802 -16.446 1.00 94.88 80 LEU A C 1
ATOM 626 O O . LEU A 1 80 ? 4.423 -4.847 -17.517 1.00 94.88 80 LEU A O 1
ATOM 630 N N . LEU A 1 81 ? 4.385 -5.126 -15.285 1.00 92.69 81 LEU A N 1
ATOM 631 C CA . LEU A 1 81 ? 5.731 -5.700 -15.178 1.00 92.69 81 LEU A CA 1
ATOM 632 C C . LEU A 1 81 ? 5.794 -7.094 -15.808 1.00 92.69 81 LEU A C 1
ATOM 634 O O . LEU A 1 81 ? 6.679 -7.366 -16.615 1.00 92.69 81 LEU A O 1
ATOM 638 N N . GLY A 1 82 ? 4.818 -7.955 -15.511 1.00 90.38 82 GLY A N 1
ATOM 639 C CA . GLY A 1 82 ? 4.737 -9.312 -16.055 1.00 90.38 82 GLY A CA 1
ATOM 640 C C . GLY A 1 82 ? 4.723 -9.341 -17.585 1.00 90.38 82 GLY A C 1
ATOM 641 O O . GLY A 1 82 ? 5.451 -10.127 -18.193 1.00 90.38 82 GLY A O 1
ATOM 642 N N . GLN A 1 83 ? 3.969 -8.444 -18.226 1.00 90.44 83 GLN A N 1
ATOM 643 C CA . GLN A 1 83 ? 3.953 -8.314 -19.690 1.00 90.44 83 GLN A CA 1
ATOM 644 C C . GLN A 1 83 ? 5.319 -7.933 -20.274 1.00 90.44 83 GLN A C 1
ATOM 646 O O . GLN A 1 83 ? 5.708 -8.442 -21.323 1.00 90.44 83 GLN A O 1
ATOM 651 N N . ARG A 1 84 ? 6.067 -7.056 -19.596 1.00 85.31 84 ARG A N 1
ATOM 652 C CA . ARG A 1 84 ? 7.387 -6.611 -20.065 1.00 85.31 84 ARG A CA 1
ATOM 653 C C . ARG A 1 84 ? 8.446 -7.687 -19.884 1.00 85.31 84 ARG A C 1
ATOM 655 O O . ARG A 1 84 ? 9.188 -7.967 -20.819 1.00 85.31 84 ARG A O 1
ATOM 662 N N . LEU A 1 85 ? 8.462 -8.341 -18.725 1.00 82.25 85 LEU A N 1
ATOM 663 C CA . LEU A 1 85 ? 9.426 -9.398 -18.422 1.00 82.25 85 LEU A CA 1
ATOM 664 C C . LEU A 1 85 ? 9.190 -10.660 -19.267 1.00 82.25 85 LEU A C 1
ATOM 666 O O . LEU A 1 85 ? 10.146 -11.299 -19.693 1.00 82.25 85 LEU A O 1
ATOM 670 N N . SER A 1 86 ? 7.933 -10.997 -19.574 1.00 74.56 86 SER A N 1
ATOM 671 C CA . SER A 1 86 ? 7.601 -12.120 -20.469 1.00 74.56 86 SER A CA 1
ATOM 672 C C . SER A 1 86 ? 7.834 -11.810 -21.956 1.00 74.56 86 SER A C 1
ATOM 674 O O . SER A 1 86 ? 8.178 -12.712 -22.722 1.00 74.56 86 SER A O 1
ATOM 676 N N . GLY A 1 87 ? 7.698 -10.542 -22.365 1.00 61.12 87 GLY A N 1
ATOM 677 C CA . GLY A 1 87 ? 8.064 -10.055 -23.701 1.00 61.12 87 GLY A CA 1
ATOM 678 C C . GLY A 1 87 ? 9.571 -9.848 -23.892 1.00 61.12 87 GLY A C 1
ATOM 679 O O . GLY A 1 87 ? 10.053 -9.843 -25.023 1.00 61.12 87 GLY A O 1
ATOM 680 N N . GLY A 1 88 ? 10.326 -9.742 -22.796 1.00 54.09 88 GLY A N 1
ATOM 681 C CA . GLY A 1 88 ? 11.780 -9.623 -22.749 1.00 54.09 88 GLY A CA 1
ATOM 682 C C . GLY A 1 88 ? 12.509 -10.945 -22.984 1.00 54.09 88 GLY A C 1
ATOM 683 O O . GLY A 1 88 ? 13.421 -11.291 -22.239 1.00 54.09 88 GLY A O 1
ATOM 684 N N . ARG A 1 89 ? 12.146 -11.704 -24.026 1.00 49.78 89 ARG A N 1
ATOM 685 C CA . ARG A 1 89 ? 13.121 -12.641 -24.597 1.00 49.78 89 ARG A CA 1
ATOM 686 C C . ARG A 1 89 ? 14.221 -11.788 -25.234 1.00 49.78 89 ARG A C 1
ATOM 688 O O . ARG A 1 89 ? 13.886 -10.901 -26.022 1.00 49.78 89 ARG A O 1
ATOM 695 N N . PRO A 1 90 ? 15.508 -12.022 -24.926 1.00 49.12 90 PRO A N 1
ATOM 696 C CA . PRO A 1 90 ? 16.578 -11.304 -25.591 1.00 49.12 90 PRO A CA 1
ATOM 697 C C . PRO A 1 90 ? 16.429 -11.569 -27.085 1.00 49.12 90 PRO A C 1
ATOM 699 O O . PRO A 1 90 ? 16.438 -12.721 -27.526 1.00 49.12 90 PRO A O 1
ATOM 702 N N . GLN A 1 91 ? 16.263 -10.508 -27.870 1.00 50.50 91 GLN A N 1
ATOM 703 C CA . GLN A 1 91 ? 16.442 -10.575 -29.309 1.00 50.50 91 GLN A CA 1
ATOM 704 C C . GLN A 1 91 ? 17.942 -10.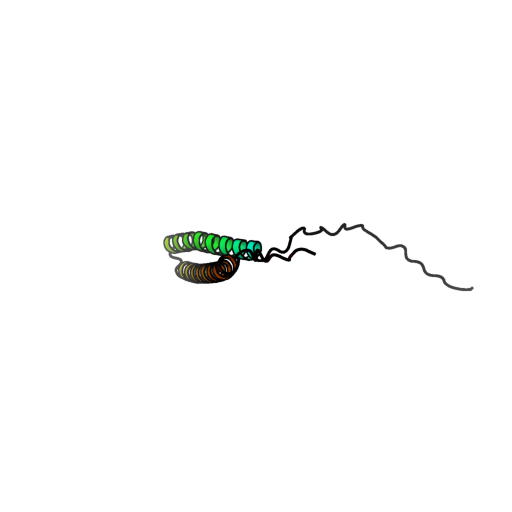782 -29.559 1.00 50.50 91 GLN A C 1
ATOM 706 O O . GLN A 1 91 ? 18.673 -9.870 -29.925 1.00 50.50 91 GLN A O 1
ATOM 711 N N . GLY A 1 92 ? 18.408 -12.007 -29.310 1.00 54.31 92 GLY A N 1
ATOM 712 C CA . GLY A 1 92 ? 19.587 -12.573 -29.939 1.00 54.31 92 GLY A CA 1
ATOM 713 C C . GLY A 1 92 ? 19.258 -12.752 -31.414 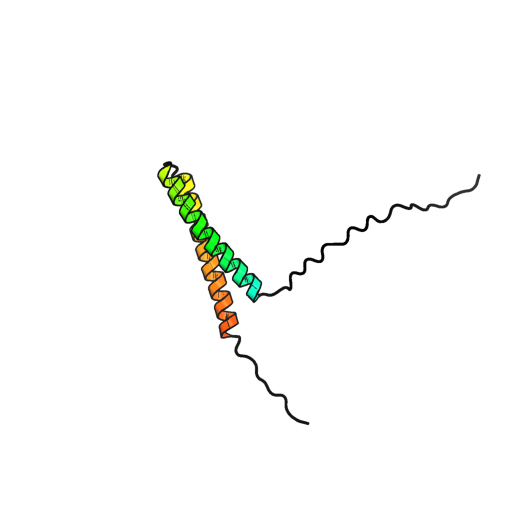1.00 54.31 92 GLY A C 1
ATOM 714 O O . GLY A 1 92 ? 18.797 -13.808 -31.833 1.00 54.31 92 GLY A O 1
ATOM 715 N N . GLY A 1 93 ? 19.403 -11.668 -32.170 1.00 50.19 93 GLY A N 1
ATOM 716 C CA . GLY A 1 93 ? 19.226 -11.609 -33.613 1.00 50.19 93 GLY A CA 1
ATOM 717 C C . GLY A 1 93 ? 20.551 -11.240 -34.251 1.00 50.19 93 GLY A C 1
ATOM 718 O O . GLY A 1 93 ? 20.862 -10.070 -34.443 1.00 50.19 93 GLY A O 1
ATOM 719 N N . THR A 1 94 ? 21.329 -12.272 -34.537 1.00 59.12 94 THR A N 1
ATOM 720 C CA . THR A 1 94 ? 22.459 -12.286 -35.460 1.00 59.12 94 THR A CA 1
ATOM 721 C C . THR A 1 94 ? 22.252 -11.380 -36.683 1.00 59.12 94 THR A C 1
ATOM 723 O O . THR A 1 94 ? 21.341 -11.568 -37.486 1.00 59.12 94 THR A O 1
ATOM 726 N N . ARG A 1 95 ? 23.184 -10.451 -36.891 1.00 53.03 95 ARG A N 1
ATOM 727 C CA . ARG A 1 95 ? 23.670 -10.084 -38.227 1.00 53.03 95 ARG A CA 1
ATOM 728 C C . ARG A 1 95 ? 25.182 -10.275 -38.141 1.00 53.03 95 ARG A C 1
ATOM 730 O O . ARG A 1 95 ? 25.837 -9.569 -37.393 1.00 53.03 95 ARG A O 1
ATOM 737 N N . GLY A 1 96 ? 25.742 -11.350 -38.676 1.00 55.94 96 GLY A N 1
ATOM 738 C CA . GLY A 1 96 ? 25.579 -11.752 -40.066 1.00 55.94 96 GLY A CA 1
ATOM 739 C C . GLY A 1 96 ? 26.786 -11.188 -40.800 1.00 55.94 96 GLY A C 1
ATOM 740 O O . GLY A 1 96 ? 26.834 -9.998 -41.082 1.00 55.94 96 GLY A O 1
ATOM 741 N N . SER A 1 97 ? 27.766 -12.061 -40.977 1.00 54.84 97 SER A N 1
ATOM 742 C CA . SER A 1 97 ? 29.043 -11.896 -41.657 1.00 54.84 97 SER A CA 1
ATOM 743 C C . SER A 1 97 ? 28.931 -11.156 -42.993 1.00 54.84 97 SER A C 1
ATOM 745 O O . SER A 1 97 ? 28.060 -11.492 -43.797 1.00 54.84 97 SER A O 1
ATOM 747 N N . ALA A 1 98 ? 29.861 -10.235 -43.243 1.00 56.19 98 ALA A N 1
ATOM 748 C CA . ALA A 1 98 ? 30.396 -9.898 -44.562 1.00 56.19 98 ALA A CA 1
ATOM 749 C C . ALA A 1 98 ? 31.763 -9.232 -44.376 1.00 56.19 98 ALA A C 1
ATOM 751 O O . ALA A 1 98 ? 31.835 -8.299 -43.544 1.00 56.19 98 ALA A O 1
#

Radius of gyration: 27.08 Å; chains: 1; bounding box: 46×80×64 Å

pLDDT: mean 79.88, std 21.7, range [40.31, 98.62]

Foldseek 3Di:
DDDDDDDDDDDDDPPPPPPPPPPDDPLVVLVVLLVVLVVLLVVLVVQLVVCVVVVNVVSNVVSVVSSVVSVVSNVVSVVVNVVVVVVPPPPPPDDDDD

Organism: Sorangium cellulosum (NCBI:txid56)

Sequence (98 aa):
MANEQKQGAGTQGQQGRSESSVVPDKDYNLVSVLYHALQGAETYAQYVQDAQKQGDQELATFFGEVRQEELRLAERAKHLLGQRLSGGRPQGGTRGSA

Secondary structure (DSSP, 8-state):
-------------------------HHHHHHHHHHHHHHHHHHHHHHHHHHHHHT-HHHHHHHHHHHHHHHHHHHHHHHHHHHHHHH-----------